Protein AF-A0A1E3IRH2-F1 (afdb_monomer_lite)

Organism: NCBI:txid1295531

Sequence (76 aa):
MAATPSMEEYRARIQAREKHIHESWIKAMEARIVRDELTKCYRGEGVNSLQNCKHLAEMYVGMVRDNKVGPIFVDG

pLDDT: mean 87.88, std 14.17, range [39.78, 98.25]

Secondary structure (DSSP, 8-state):
-PPPPPHHHHHHHHHHHHHHHHHHHHHHHHHHHHHHHHHHHHHHHGGGHHHHSHHHHHHHHHHHHH-----TT---

Radius of gyration: 19.28 Å; chains: 1; bounding box: 39×35×49 Å

Structure (mmCIF, N/CA/C/O backbone):
data_AF-A0A1E3IRH2-F1
#
_entry.id   AF-A0A1E3IRH2-F1
#
loop_
_atom_site.group_PDB
_atom_site.id
_atom_site.type_symbol
_atom_site.label_atom_id
_atom_site.label_alt_id
_atom_site.label_comp_id
_atom_site.label_asym_id
_atom_site.label_entity_id
_atom_site.label_seq_id
_atom_site.pdbx_PDB_ins_code
_atom_site.Cartn_x
_atom_site.Cartn_y
_atom_site.Cartn_z
_atom_site.occupancy
_atom_site.B_iso_or_equiv
_atom_site.auth_seq_id
_atom_site.auth_comp_id
_atom_site.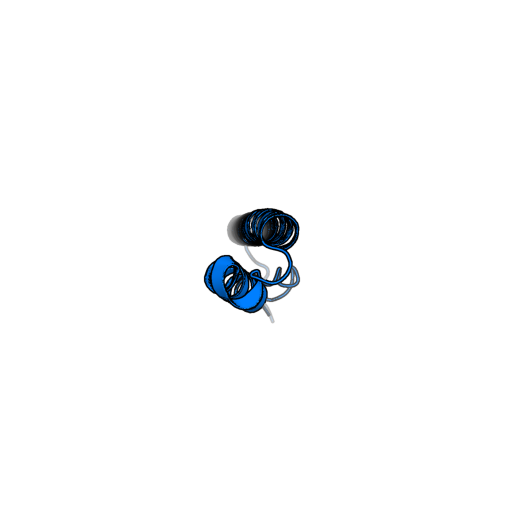auth_asym_id
_atom_site.auth_atom_id
_atom_site.pdbx_PDB_model_num
ATOM 1 N N . MET A 1 1 ? 17.131 -26.852 -28.577 1.00 45.59 1 MET A N 1
ATOM 2 C CA . MET A 1 1 ? 18.259 -26.022 -28.101 1.00 45.59 1 MET A CA 1
ATOM 3 C C . MET A 1 1 ? 17.741 -24.601 -28.006 1.00 45.59 1 MET A C 1
ATOM 5 O O . MET A 1 1 ? 17.254 -24.108 -29.013 1.00 45.59 1 MET A O 1
ATOM 9 N N . ALA A 1 2 ? 17.714 -23.997 -26.816 1.00 64.31 2 ALA A N 1
ATOM 10 C CA . ALA A 1 2 ? 17.278 -22.607 -26.687 1.00 64.31 2 ALA A CA 1
ATOM 11 C C . ALA A 1 2 ? 18.285 -21.714 -27.424 1.00 64.31 2 ALA A C 1
ATOM 13 O O . ALA A 1 2 ? 19.485 -21.822 -27.176 1.00 64.31 2 ALA A O 1
ATOM 14 N N . ALA A 1 3 ? 17.810 -20.901 -28.368 1.00 78.56 3 ALA A N 1
ATOM 15 C CA . ALA A 1 3 ? 18.653 -19.938 -29.060 1.00 78.56 3 ALA A CA 1
ATOM 16 C C . ALA A 1 3 ? 19.171 -18.909 -28.046 1.00 78.56 3 ALA A C 1
ATOM 18 O O . ALA A 1 3 ? 18.410 -18.415 -27.210 1.00 78.56 3 ALA A O 1
ATOM 19 N N . THR A 1 4 ? 20.465 -18.605 -28.094 1.00 80.44 4 THR A N 1
ATOM 20 C CA . THR A 1 4 ? 21.047 -17.530 -27.289 1.00 80.44 4 THR A CA 1
ATOM 21 C C . THR A 1 4 ? 20.442 -16.204 -27.762 1.00 80.44 4 THR A C 1
ATOM 23 O O . THR A 1 4 ? 20.508 -15.935 -28.963 1.00 80.44 4 THR A O 1
ATOM 26 N N . PRO A 1 5 ? 19.839 -15.388 -26.878 1.00 82.75 5 PRO A N 1
ATOM 27 C CA . PRO A 1 5 ? 19.238 -14.125 -27.289 1.00 82.75 5 PRO A CA 1
ATOM 28 C C . PRO A 1 5 ? 20.306 -13.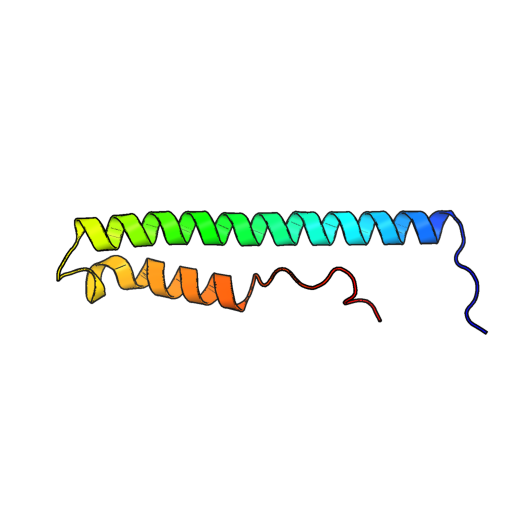182 -27.844 1.00 82.75 5 PRO A C 1
ATOM 30 O O . PRO A 1 5 ? 21.452 -13.173 -27.384 1.00 82.75 5 PRO A O 1
ATOM 33 N N . SER A 1 6 ? 19.916 -12.360 -28.812 1.00 90.56 6 SER A N 1
ATOM 34 C CA . SER A 1 6 ? 20.731 -11.241 -29.269 1.00 90.56 6 SER A CA 1
ATOM 35 C C . SER A 1 6 ? 20.993 -10.255 -28.123 1.00 90.56 6 SER A C 1
ATOM 37 O O . SER A 1 6 ? 20.247 -10.173 -27.142 1.00 90.56 6 SER A O 1
ATOM 39 N N . MET A 1 7 ? 22.060 -9.462 -28.246 1.00 89.50 7 MET A N 1
ATOM 40 C CA . MET A 1 7 ? 22.387 -8.445 -27.240 1.00 89.50 7 MET A CA 1
ATOM 41 C C . MET A 1 7 ? 21.267 -7.412 -27.051 1.00 89.50 7 MET A C 1
ATOM 43 O O . MET A 1 7 ? 21.114 -6.877 -25.954 1.00 89.50 7 MET A O 1
ATOM 47 N N . GLU A 1 8 ? 20.485 -7.133 -28.094 1.00 92.38 8 GLU A N 1
ATOM 48 C CA . GLU A 1 8 ? 19.332 -6.234 -28.022 1.00 92.38 8 GLU A CA 1
ATOM 49 C C . GLU A 1 8 ? 18.178 -6.860 -27.230 1.00 92.38 8 GLU A C 1
ATOM 51 O O . GLU A 1 8 ? 17.698 -6.253 -26.273 1.00 92.38 8 GLU A O 1
ATOM 56 N N . GLU A 1 9 ? 17.800 -8.103 -27.542 1.00 90.25 9 GLU A N 1
ATOM 57 C CA . GLU A 1 9 ? 16.766 -8.840 -26.801 1.00 90.25 9 GLU A CA 1
ATOM 58 C C . GLU A 1 9 ? 17.139 -8.997 -25.324 1.00 90.25 9 GLU A C 1
ATOM 60 O O . GLU A 1 9 ? 16.293 -8.859 -24.441 1.00 90.25 9 GLU A O 1
ATOM 65 N N . TYR A 1 10 ? 18.419 -9.238 -25.028 1.00 90.00 10 TYR A N 1
ATOM 66 C CA . TYR A 1 10 ? 18.905 -9.316 -23.653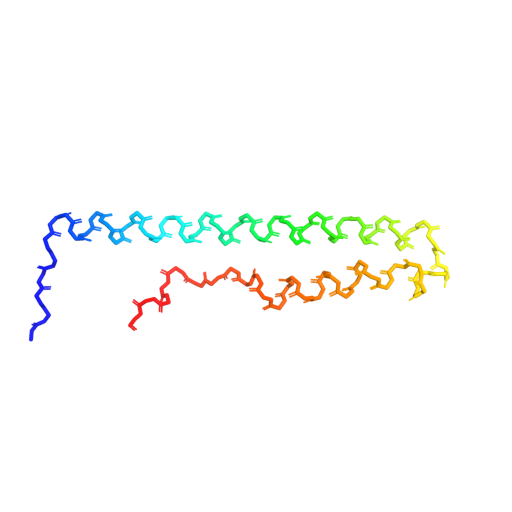 1.00 90.00 10 TYR A CA 1
ATOM 67 C C . TYR A 1 10 ? 18.720 -7.989 -22.901 1.00 90.00 10 TYR A C 1
ATOM 69 O O . TYR A 1 10 ? 18.210 -7.978 -21.778 1.00 90.00 10 TYR A O 1
ATOM 77 N N . ARG A 1 11 ? 19.070 -6.859 -23.530 1.00 92.44 11 ARG A N 1
ATOM 78 C CA . ARG A 1 11 ? 18.869 -5.518 -22.953 1.00 92.44 11 ARG A CA 1
ATOM 79 C C . ARG A 1 11 ? 17.390 -5.209 -22.744 1.00 92.44 11 ARG A C 1
ATOM 81 O O . ARG A 1 11 ? 17.026 -4.744 -21.667 1.00 92.44 11 ARG A O 1
ATOM 88 N N . ALA A 1 12 ? 16.544 -5.515 -23.725 1.00 92.94 12 ALA A N 1
ATOM 89 C CA . ALA A 1 12 ? 15.101 -5.309 -23.630 1.00 92.94 12 ALA A CA 1
ATOM 90 C C . ALA A 1 12 ? 14.487 -6.105 -22.465 1.00 92.94 12 ALA A C 1
ATOM 92 O O . ALA A 1 12 ? 13.685 -5.572 -21.698 1.00 92.94 12 ALA A O 1
ATOM 93 N N . ARG A 1 13 ? 14.919 -7.359 -22.264 1.00 89.94 13 ARG A N 1
ATOM 94 C CA . ARG A 1 13 ? 14.481 -8.190 -21.130 1.00 89.94 13 ARG A CA 1
ATOM 95 C C . ARG A 1 13 ? 14.895 -7.610 -19.780 1.00 89.94 13 ARG A C 1
ATOM 97 O O . ARG A 1 13 ? 14.097 -7.644 -18.846 1.00 89.94 13 ARG A O 1
ATOM 104 N N . ILE A 1 14 ? 16.112 -7.077 -19.662 1.00 91.06 14 ILE A N 1
ATOM 105 C CA . ILE A 1 14 ? 16.562 -6.413 -18.429 1.00 91.06 14 ILE A CA 1
ATOM 106 C C . ILE A 1 14 ? 15.711 -5.174 -18.153 1.00 91.06 14 ILE A C 1
ATOM 108 O O . ILE A 1 14 ? 15.175 -5.046 -17.057 1.00 91.06 14 ILE A O 1
ATOM 112 N N . GLN A 1 15 ? 15.517 -4.309 -19.150 1.00 93.00 15 GLN A N 1
ATOM 113 C CA . GLN A 1 15 ? 14.730 -3.083 -18.991 1.00 93.00 15 GLN A CA 1
ATOM 114 C C . GLN A 1 15 ? 13.277 -3.372 -18.596 1.00 93.00 15 GLN A C 1
ATOM 116 O O . GLN A 1 15 ? 12.733 -2.718 -17.708 1.00 93.00 15 GLN A O 1
ATOM 121 N N . ALA A 1 16 ? 12.652 -4.382 -19.210 1.00 91.38 16 ALA A N 1
ATOM 122 C CA . ALA A 1 16 ? 11.302 -4.808 -18.849 1.00 91.38 16 ALA A CA 1
ATOM 123 C C . ALA A 1 16 ? 11.225 -5.288 -17.389 1.00 91.38 16 ALA A C 1
ATOM 125 O O . ALA A 1 16 ? 10.307 -4.909 -16.659 1.00 91.38 16 ALA A O 1
ATOM 126 N N . ARG A 1 17 ? 12.221 -6.063 -16.937 1.00 88.69 17 ARG A N 1
ATOM 127 C CA . ARG A 1 17 ? 12.313 -6.531 -15.546 1.00 88.69 17 ARG A CA 1
ATOM 128 C C . ARG A 1 17 ? 12.517 -5.386 -14.562 1.00 88.69 17 ARG A C 1
ATOM 130 O O . ARG A 1 17 ? 11.828 -5.338 -13.547 1.00 88.69 17 ARG A O 1
ATOM 137 N N . GLU A 1 18 ? 13.422 -4.458 -14.858 1.00 90.81 18 GLU A N 1
ATOM 138 C CA . GLU A 1 18 ? 13.671 -3.284 -14.013 1.00 90.81 18 GLU A CA 1
ATOM 139 C C . GLU A 1 18 ? 12.418 -2.421 -13.871 1.00 90.81 18 GLU A C 1
ATOM 141 O O . GLU A 1 18 ? 12.049 -2.052 -12.755 1.00 90.81 18 GLU A O 1
ATOM 146 N N . LYS A 1 19 ? 11.713 -2.171 -14.980 1.00 91.31 19 LYS A N 1
ATOM 147 C CA . LYS A 1 19 ? 10.451 -1.429 -14.974 1.00 91.31 19 LYS A CA 1
ATOM 148 C C . LYS A 1 19 ? 9.389 -2.127 -14.122 1.00 91.31 19 LYS A C 1
ATOM 150 O O . LYS A 1 19 ? 8.777 -1.487 -13.271 1.00 91.31 19 LYS A O 1
ATOM 155 N N . HIS A 1 20 ? 9.217 -3.437 -14.288 1.00 89.12 20 HIS A N 1
ATOM 156 C CA . HIS A 1 20 ? 8.265 -4.213 -13.493 1.00 89.12 20 HIS A CA 1
ATOM 157 C C . HIS A 1 20 ? 8.587 -4.167 -11.989 1.00 89.12 20 HIS A C 1
ATOM 159 O O . HIS A 1 20 ? 7.696 -3.982 -11.156 1.00 89.12 20 HIS A O 1
ATOM 165 N N . ILE A 1 21 ? 9.866 -4.314 -11.622 1.00 89.06 21 ILE A N 1
ATOM 166 C CA . ILE A 1 21 ? 10.316 -4.228 -10.226 1.00 89.06 21 ILE A CA 1
ATOM 167 C C . ILE A 1 21 ? 10.036 -2.833 -9.668 1.00 89.06 21 ILE A C 1
ATOM 169 O O . ILE A 1 21 ? 9.496 -2.713 -8.569 1.00 89.06 21 ILE A O 1
ATOM 173 N N . HIS A 1 22 ? 10.360 -1.785 -10.424 1.00 91.50 22 HIS A N 1
ATOM 174 C CA . HIS A 1 22 ? 10.111 -0.406 -10.024 1.00 91.50 22 HIS A CA 1
ATOM 175 C C . HIS A 1 22 ? 8.623 -0.153 -9.742 1.00 91.50 22 HIS A C 1
ATOM 177 O O . HIS A 1 22 ? 8.269 0.325 -8.665 1.00 91.50 22 HIS A O 1
ATOM 183 N N . GLU A 1 23 ? 7.742 -0.554 -10.657 1.00 92.19 23 GLU A N 1
ATOM 184 C CA . GLU A 1 23 ? 6.291 -0.416 -10.499 1.00 92.19 23 GLU A CA 1
ATOM 185 C C . GLU A 1 23 ? 5.756 -1.235 -9.314 1.00 92.19 23 GLU A C 1
ATOM 187 O O . GLU A 1 23 ? 4.902 -0.766 -8.561 1.00 92.19 23 GLU A O 1
ATOM 192 N N . SER A 1 24 ? 6.296 -2.437 -9.096 1.00 90.00 24 SER A N 1
ATOM 193 C CA . SER A 1 24 ? 5.946 -3.277 -7.943 1.00 90.00 24 SER A CA 1
ATOM 194 C C . SER A 1 24 ? 6.308 -2.602 -6.616 1.00 90.00 24 SER A C 1
ATOM 196 O O . SER A 1 24 ? 5.529 -2.645 -5.662 1.00 90.00 24 SER A O 1
ATOM 198 N N . TRP A 1 25 ? 7.463 -1.934 -6.553 1.00 90.69 25 TRP A N 1
ATOM 199 C CA . TRP A 1 25 ? 7.870 -1.163 -5.379 1.00 90.69 25 TRP A CA 1
ATOM 200 C C . TRP A 1 25 ? 7.008 0.079 -5.163 1.00 90.69 25 TRP A C 1
ATOM 202 O O . TRP A 1 25 ? 6.652 0.349 -4.018 1.00 90.69 25 TRP A O 1
ATOM 212 N N . ILE A 1 26 ? 6.620 0.797 -6.224 1.00 94.31 26 ILE A N 1
ATOM 213 C CA . ILE A 1 26 ? 5.683 1.928 -6.116 1.00 94.31 26 ILE A CA 1
ATOM 214 C C . ILE A 1 26 ? 4.381 1.462 -5.461 1.00 94.31 26 ILE A C 1
ATOM 216 O O . ILE A 1 26 ? 3.987 2.000 -4.428 1.00 94.31 26 ILE A O 1
ATOM 220 N N . LYS A 1 27 ? 3.773 0.391 -5.978 1.00 93.31 27 LYS A N 1
ATOM 221 C CA . LYS A 1 27 ? 2.527 -0.175 -5.438 1.00 93.31 27 LYS A CA 1
ATOM 222 C C . LYS A 1 27 ? 2.650 -0.625 -3.977 1.00 93.31 27 LYS A C 1
ATOM 224 O O . LYS A 1 27 ? 1.715 -0.481 -3.184 1.00 93.31 27 LYS A O 1
ATOM 229 N N . ALA A 1 28 ? 3.810 -1.162 -3.597 1.00 92.12 28 ALA A N 1
ATOM 230 C CA . ALA A 1 28 ? 4.098 -1.516 -2.211 1.00 92.12 28 ALA A CA 1
ATOM 231 C C . ALA A 1 28 ? 4.219 -0.272 -1.310 1.00 92.12 28 ALA A C 1
ATOM 233 O O . ALA A 1 28 ? 3.747 -0.288 -0.170 1.00 92.12 28 ALA A O 1
ATOM 234 N N . MET A 1 29 ? 4.822 0.812 -1.806 1.00 94.8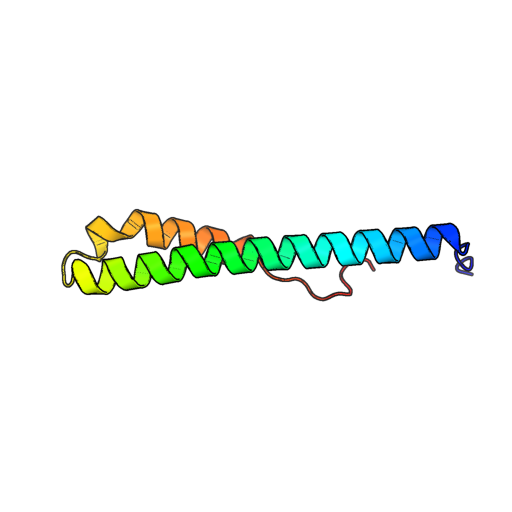8 29 MET A N 1
ATOM 235 C CA . MET A 1 29 ? 4.925 2.085 -1.087 1.00 94.88 29 MET A CA 1
ATOM 236 C C . MET A 1 29 ? 3.567 2.779 -0.942 1.00 94.88 29 MET A C 1
ATOM 238 O O . MET A 1 29 ? 3.270 3.292 0.135 1.00 94.88 29 MET A O 1
ATOM 242 N N . GLU A 1 30 ? 2.701 2.715 -1.949 1.00 95.25 30 GLU A N 1
ATOM 243 C CA . GLU A 1 30 ? 1.316 3.191 -1.848 1.00 95.25 30 GLU A CA 1
ATOM 244 C C . GLU A 1 30 ? 0.554 2.450 -0.738 1.00 95.25 30 GLU A C 1
ATOM 246 O O . GLU A 1 30 ? -0.077 3.075 0.115 1.00 95.25 30 GLU A O 1
ATOM 251 N N . ALA A 1 31 ? 0.686 1.120 -0.662 1.00 95.75 31 ALA A N 1
ATOM 252 C CA . ALA A 1 31 ? 0.061 0.333 0.404 1.00 95.75 31 ALA A CA 1
ATOM 253 C C . ALA A 1 31 ? 0.599 0.701 1.801 1.00 95.75 31 ALA A C 1
ATOM 255 O O . ALA A 1 31 ? -0.124 0.609 2.796 1.00 95.75 31 ALA A O 1
ATOM 256 N N . ARG A 1 32 ? 1.866 1.132 1.907 1.00 95.44 32 ARG A N 1
ATOM 257 C CA . ARG A 1 32 ? 2.430 1.651 3.166 1.00 95.44 32 ARG A CA 1
ATOM 258 C C . ARG A 1 32 ? 1.780 2.966 3.581 1.00 95.44 32 ARG A C 1
ATOM 260 O O . ARG A 1 32 ? 1.436 3.094 4.748 1.00 95.44 32 ARG A O 1
ATOM 267 N N . I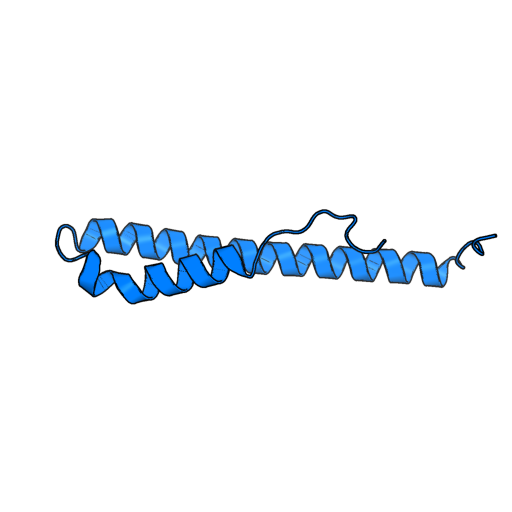LE A 1 33 ? 1.548 3.887 2.646 1.00 97.56 33 ILE A N 1
ATOM 268 C CA . ILE A 1 33 ? 0.876 5.164 2.935 1.00 97.56 33 ILE A CA 1
ATOM 269 C C . ILE A 1 33 ? -0.522 4.914 3.511 1.00 97.56 33 ILE A C 1
ATOM 271 O O . ILE A 1 33 ? -0.874 5.470 4.550 1.00 97.56 33 ILE A O 1
ATOM 275 N N . VAL A 1 34 ? -1.296 4.019 2.889 1.00 97.62 34 VAL A N 1
ATOM 276 C CA . VAL A 1 34 ? -2.644 3.678 3.373 1.00 97.62 34 VAL A CA 1
ATOM 277 C C . VAL A 1 34 ? -2.606 3.055 4.769 1.00 97.62 34 VAL A C 1
ATOM 279 O O . VAL A 1 34 ? -3.440 3.375 5.612 1.00 97.62 34 VAL A O 1
ATOM 282 N N . ARG A 1 35 ? -1.619 2.200 5.050 1.00 97.38 35 ARG A N 1
ATOM 283 C CA . ARG A 1 35 ? -1.421 1.605 6.379 1.00 97.38 35 ARG A CA 1
ATOM 284 C C . ARG A 1 35 ? -1.107 2.647 7.449 1.00 97.38 35 ARG A C 1
ATOM 286 O O . ARG A 1 35 ? -1.602 2.537 8.572 1.00 97.38 35 ARG A O 1
ATOM 293 N N . ASP A 1 36 ? -0.272 3.626 7.120 1.00 98.25 36 ASP A N 1
ATOM 294 C CA . ASP A 1 36 ? 0.098 4.694 8.046 1.00 98.25 36 ASP A CA 1
ATOM 295 C C . ASP A 1 36 ? -1.129 5.551 8.371 1.00 98.25 36 ASP A C 1
ATOM 297 O O . ASP A 1 36 ? -1.381 5.852 9.539 1.00 98.25 36 ASP A O 1
ATOM 301 N N . GLU A 1 37 ? -1.950 5.864 7.367 1.00 97.94 37 GLU A N 1
ATOM 302 C CA . GLU A 1 37 ? -3.201 6.596 7.567 1.00 97.94 37 GLU A CA 1
ATOM 303 C C . GLU A 1 37 ? -4.231 5.788 8.364 1.00 97.94 37 GLU A C 1
ATOM 305 O O . GLU A 1 37 ? -4.825 6.295 9.315 1.00 97.94 37 GLU A O 1
ATOM 310 N N . LEU A 1 38 ? -4.364 4.491 8.075 1.00 97.81 38 LEU A N 1
ATOM 311 C CA . LEU A 1 38 ? -5.194 3.573 8.855 1.00 97.81 38 LEU A CA 1
ATOM 312 C C . LEU A 1 38 ? -4.760 3.533 10.327 1.00 97.81 38 LEU A C 1
ATOM 314 O O . LEU A 1 38 ? -5.595 3.558 11.229 1.00 97.81 38 LEU A O 1
ATOM 318 N N . THR A 1 39 ? -3.449 3.521 10.582 1.00 97.50 39 THR A N 1
ATOM 319 C CA . THR A 1 39 ? -2.890 3.520 11.940 1.00 97.50 39 THR A CA 1
ATOM 320 C C . THR A 1 39 ? -3.227 4.810 12.686 1.00 97.50 39 THR A C 1
ATOM 322 O O . THR A 1 39 ? -3.565 4.761 13.871 1.00 97.50 39 THR A O 1
ATOM 325 N N . LYS A 1 40 ? -3.165 5.965 12.013 1.00 97.75 40 LYS A N 1
ATOM 326 C CA . LYS A 1 40 ? -3.599 7.243 12.597 1.00 97.75 40 LYS A CA 1
ATOM 327 C C . LYS A 1 40 ? -5.095 7.231 12.897 1.00 97.75 40 LYS A C 1
ATOM 329 O O . LYS A 1 40 ? -5.471 7.602 14.005 1.00 97.75 40 LYS A O 1
ATOM 334 N N . CYS A 1 41 ? -5.917 6.744 11.967 1.00 97.75 41 CYS A N 1
ATOM 335 C CA . CYS A 1 41 ? -7.363 6.637 12.152 1.00 97.75 41 CYS A CA 1
ATOM 336 C C . CYS A 1 41 ? -7.704 5.774 13.373 1.00 97.75 41 CYS A C 1
ATOM 338 O O . CYS A 1 41 ? -8.438 6.210 14.254 1.00 97.75 41 CYS A O 1
ATOM 340 N N . TYR A 1 42 ? -7.089 4.596 13.507 1.00 97.56 42 TYR A N 1
ATOM 341 C CA . TYR A 1 42 ? -7.288 3.731 14.674 1.00 97.56 42 TYR A CA 1
ATOM 342 C C . TYR A 1 42 ? -6.903 4.397 15.997 1.00 97.56 42 TYR A C 1
ATOM 344 O O . TYR A 1 42 ? -7.605 4.228 16.993 1.00 97.56 42 TYR A O 1
ATOM 352 N N . ARG A 1 43 ? -5.816 5.178 16.016 1.00 96.56 43 ARG A N 1
ATOM 353 C CA . ARG A 1 43 ? -5.399 5.924 17.212 1.00 96.56 43 ARG A CA 1
ATOM 354 C C . ARG A 1 43 ? 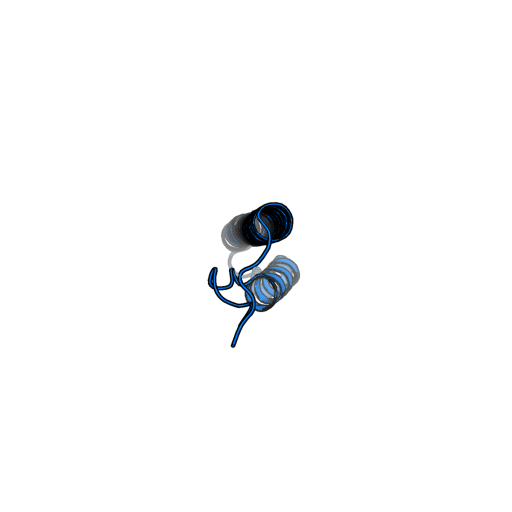-6.337 7.087 17.539 1.00 96.56 43 ARG A C 1
ATOM 356 O O . ARG A 1 43 ? -6.536 7.360 18.716 1.00 96.56 43 ARG A O 1
ATOM 363 N N . GLY A 1 44 ? -6.884 7.762 16.528 1.00 97.06 44 GLY A N 1
ATOM 364 C CA . GLY A 1 44 ? -7.783 8.906 16.704 1.00 97.06 44 GLY A CA 1
ATOM 365 C C . GLY A 1 44 ? -9.205 8.511 17.102 1.00 97.06 44 GLY A C 1
ATOM 366 O O . GLY A 1 44 ? -9.780 9.110 18.003 1.00 97.06 44 GLY A O 1
ATOM 367 N N . GLU A 1 45 ? -9.757 7.479 16.465 1.00 96.62 45 GLU A N 1
ATOM 368 C CA . GLU A 1 45 ? -11.156 7.063 16.635 1.00 96.62 45 GLU A CA 1
ATOM 369 C C . GLU A 1 45 ? -11.385 6.162 17.857 1.00 96.62 45 GLU A C 1
ATOM 371 O O . GLU A 1 45 ? -12.509 6.043 18.351 1.00 96.62 45 GLU A O 1
ATOM 376 N N . GLY A 1 46 ? -10.337 5.489 18.346 1.00 93.62 46 GLY A N 1
ATOM 377 C CA . GLY A 1 46 ? -10.426 4.582 19.489 1.00 93.62 46 GLY A CA 1
ATOM 378 C C . GLY A 1 46 ? -11.495 3.505 19.280 1.00 93.62 46 GLY A C 1
ATOM 379 O O . GLY A 1 46 ? -11.402 2.686 18.362 1.00 93.62 46 GLY A O 1
ATOM 380 N N . VAL A 1 47 ? -12.536 3.513 20.116 1.00 94.75 47 VAL A N 1
ATOM 381 C CA . VAL A 1 47 ? -13.642 2.539 20.052 1.00 94.75 47 VAL A CA 1
ATOM 382 C C . VAL A 1 47 ? -14.498 2.659 18.784 1.00 94.75 47 VAL A C 1
ATOM 384 O O . VAL A 1 47 ? -15.129 1.682 18.392 1.00 94.75 47 VAL A O 1
ATOM 387 N N . ASN A 1 48 ? -14.472 3.807 18.095 1.00 94.75 48 ASN A N 1
ATOM 388 C CA . ASN A 1 48 ? -15.239 4.040 16.862 1.00 94.75 48 ASN A CA 1
ATOM 389 C C . ASN A 1 48 ? -14.504 3.587 15.587 1.00 94.75 48 ASN A C 1
ATOM 391 O O . ASN A 1 48 ? -15.035 3.687 14.477 1.00 94.75 48 ASN A O 1
ATOM 395 N N . SER A 1 49 ? -13.286 3.059 15.729 1.00 93.88 49 SER A N 1
ATOM 396 C CA . SER A 1 49 ? -12.409 2.662 14.621 1.00 93.88 49 SER A CA 1
ATOM 397 C C . SER A 1 49 ? -13.045 1.674 13.639 1.00 93.88 49 SER A C 1
ATOM 399 O O . SER A 1 49 ? -12.825 1.781 12.433 1.00 93.88 49 SER A O 1
ATOM 401 N N . LEU A 1 50 ? -13.871 0.745 14.128 1.00 92.00 50 LEU A N 1
ATOM 402 C CA . LEU A 1 50 ? -14.553 -0.256 13.299 1.00 92.00 50 LEU A CA 1
ATOM 403 C C . LEU A 1 50 ? -15.507 0.361 12.270 1.00 92.00 50 LEU A C 1
ATOM 405 O O . LEU A 1 50 ? -15.671 -0.193 11.185 1.00 92.00 50 LEU A O 1
ATOM 409 N N . GLN A 1 51 ? -16.132 1.493 12.595 1.00 94.56 51 GLN A N 1
ATOM 410 C CA . GLN A 1 51 ? -17.060 2.176 11.698 1.00 94.56 51 GLN A CA 1
ATOM 411 C C . GLN A 1 51 ? -16.331 3.219 10.849 1.00 94.56 51 GLN A C 1
ATOM 413 O O . GLN A 1 51 ? -16.464 3.221 9.625 1.00 94.56 51 GLN A O 1
ATOM 418 N N . ASN A 1 52 ? -15.514 4.061 11.484 1.00 95.88 52 ASN A N 1
ATOM 419 C CA . ASN A 1 52 ? -14.941 5.239 10.832 1.00 95.88 52 ASN A CA 1
ATOM 420 C C . ASN A 1 52 ? -13.715 4.903 9.963 1.00 95.88 52 ASN A C 1
ATOM 422 O O . ASN A 1 52 ? -13.514 5.507 8.909 1.00 95.88 52 ASN A O 1
ATOM 426 N N . CYS A 1 53 ? -12.944 3.872 10.322 1.00 97.62 53 CYS A N 1
ATOM 427 C CA . CYS A 1 53 ? -11.732 3.480 9.593 1.00 97.62 53 CYS A CA 1
ATOM 428 C C . CYS A 1 53 ? -11.945 2.313 8.610 1.00 97.62 53 CYS A C 1
ATOM 430 O O . CYS A 1 53 ? -10.990 1.873 7.966 1.00 97.62 53 CYS A O 1
ATOM 432 N N . LYS A 1 54 ? -13.180 1.805 8.466 1.00 96.56 54 LYS A N 1
ATOM 433 C CA . LYS A 1 54 ? -13.502 0.624 7.642 1.00 96.56 54 LYS A CA 1
ATOM 434 C C . LYS A 1 54 ? -13.008 0.747 6.198 1.00 96.56 54 LYS A C 1
ATOM 436 O O . LYS A 1 54 ? -12.395 -0.180 5.681 1.00 96.56 54 LYS A O 1
ATOM 441 N N . HIS A 1 55 ? -13.221 1.903 5.576 1.00 96.81 55 HIS A N 1
ATOM 442 C CA . HIS A 1 55 ? -12.822 2.148 4.189 1.00 96.81 55 HIS A CA 1
ATOM 443 C C . HIS A 1 55 ? -11.297 2.057 3.985 1.00 96.81 55 HIS A C 1
ATOM 445 O O . HIS A 1 55 ? -10.838 1.461 3.013 1.00 96.81 55 HIS A O 1
ATOM 451 N N . LEU A 1 56 ? -10.500 2.580 4.929 1.00 97.25 56 LEU A N 1
ATOM 452 C CA . LEU A 1 56 ? -9.037 2.468 4.907 1.00 97.25 56 LEU A CA 1
ATOM 453 C C . LEU A 1 56 ? -8.587 1.016 5.101 1.00 97.25 56 LEU A C 1
ATOM 455 O O . LEU A 1 56 ? -7.637 0.577 4.455 1.00 97.25 56 LEU A O 1
ATOM 459 N N . ALA A 1 57 ? -9.274 0.263 5.963 1.00 96.69 57 ALA A N 1
ATOM 460 C CA . ALA A 1 57 ? -8.979 -1.146 6.193 1.00 96.69 57 ALA A CA 1
ATOM 461 C C . ALA A 1 57 ? -9.268 -1.997 4.946 1.00 96.69 57 ALA A C 1
ATOM 463 O O . ALA A 1 57 ? -8.415 -2.779 4.530 1.00 96.69 57 ALA A O 1
ATOM 464 N N . GLU A 1 58 ? -10.428 -1.811 4.312 1.00 97.06 58 GLU A N 1
ATOM 465 C CA . GLU A 1 58 ? -10.802 -2.507 3.073 1.00 97.06 58 GLU A CA 1
ATOM 466 C C . GLU A 1 58 ? -9.842 -2.168 1.927 1.00 97.06 58 GLU A C 1
ATOM 468 O O . GLU A 1 58 ? -9.365 -3.070 1.233 1.00 97.06 58 GLU A O 1
ATOM 473 N N . MET A 1 59 ? -9.485 -0.888 1.782 1.00 96.56 59 MET A N 1
ATOM 474 C CA . MET A 1 59 ? -8.504 -0.437 0.797 1.00 96.56 59 MET A CA 1
ATOM 475 C C . MET A 1 59 ? -7.131 -1.070 1.040 1.00 96.56 59 MET A C 1
ATOM 477 O O . MET A 1 59 ? -6.550 -1.642 0.120 1.00 96.56 59 MET A O 1
ATOM 481 N N . TYR A 1 60 ? -6.626 -1.041 2.278 1.00 96.62 60 TYR A N 1
ATOM 482 C CA . TYR A 1 60 ? -5.334 -1.637 2.614 1.00 96.62 60 TYR A CA 1
ATOM 483 C C . TYR A 1 60 ? -5.304 -3.145 2.337 1.00 96.62 60 TYR A C 1
ATOM 485 O O . TYR A 1 60 ? -4.347 -3.646 1.747 1.00 96.62 60 TYR A O 1
ATOM 493 N N . VAL A 1 61 ? -6.357 -3.872 2.721 1.00 95.50 61 VAL A N 1
ATOM 494 C CA . VAL A 1 61 ? -6.462 -5.319 2.480 1.00 95.50 61 VAL A CA 1
ATOM 495 C C . VAL A 1 61 ? -6.493 -5.626 0.983 1.00 95.50 61 VAL A C 1
ATOM 497 O O . VAL A 1 61 ? -5.794 -6.540 0.541 1.00 95.50 61 VAL A O 1
ATOM 500 N N . GLY A 1 62 ? -7.241 -4.845 0.195 1.00 95.50 62 GLY A N 1
ATOM 501 C CA . GLY A 1 62 ? -7.243 -4.954 -1.265 1.00 95.50 62 GLY A CA 1
ATOM 502 C C . GLY A 1 62 ? -5.845 -4.754 -1.849 1.00 95.50 62 GLY A C 1
ATOM 503 O O . GLY A 1 62 ? -5.340 -5.613 -2.569 1.00 95.50 62 GLY A O 1
ATOM 504 N N . MET A 1 63 ? -5.162 -3.683 -1.444 1.00 94.56 63 MET A N 1
ATOM 505 C CA . MET A 1 63 ? -3.808 -3.387 -1.914 1.00 94.56 63 MET A CA 1
ATOM 506 C C . MET A 1 63 ? -2.803 -4.476 -1.536 1.00 94.56 63 MET A C 1
ATOM 508 O O . MET A 1 63 ? -1.999 -4.868 -2.369 1.00 94.56 63 MET A O 1
ATOM 512 N N . VAL A 1 64 ? -2.830 -5.013 -0.314 1.00 89.94 64 VAL A N 1
ATOM 513 C CA . VAL A 1 64 ? -1.893 -6.078 0.100 1.00 89.94 64 VAL A CA 1
ATOM 514 C C . VAL A 1 64 ? -2.123 -7.378 -0.674 1.00 89.94 64 VAL A C 1
ATOM 516 O O . VAL A 1 64 ? -1.171 -8.114 -0.948 1.00 89.94 64 VAL A O 1
ATOM 519 N N . ARG A 1 65 ? -3.374 -7.675 -1.040 1.00 89.12 65 ARG A N 1
ATOM 520 C CA . ARG A 1 65 ? -3.701 -8.839 -1.868 1.00 89.12 65 ARG A CA 1
ATOM 521 C C . ARG A 1 65 ? -3.155 -8.684 -3.288 1.00 89.12 65 ARG A C 1
ATOM 523 O O . ARG A 1 65 ? -2.573 -9.640 -3.802 1.00 89.12 65 ARG A O 1
ATOM 530 N N . ASP A 1 66 ? -3.322 -7.499 -3.868 1.00 86.81 66 ASP A N 1
ATOM 531 C CA . ASP A 1 66 ? -3.122 -7.256 -5.299 1.00 86.81 66 ASP A CA 1
ATOM 532 C C . ASP A 1 66 ? -1.692 -6.755 -5.622 1.00 86.81 66 ASP A C 1
ATOM 534 O O . ASP A 1 66 ? -1.164 -7.028 -6.698 1.00 86.81 66 ASP A O 1
ATOM 538 N N . ASN A 1 67 ? -1.010 -6.105 -4.670 1.00 85.44 67 ASN A N 1
ATOM 539 C CA . ASN A 1 67 ? 0.301 -5.461 -4.850 1.00 85.44 67 ASN A CA 1
ATOM 540 C C . ASN A 1 67 ? 1.469 -6.270 -4.263 1.00 85.44 67 ASN A C 1
ATOM 542 O O . ASN A 1 67 ? 2.416 -5.708 -3.703 1.00 85.44 67 ASN A O 1
ATOM 546 N N . LYS A 1 68 ? 1.422 -7.602 -4.349 1.00 74.25 68 LYS A N 1
ATOM 547 C CA . LYS A 1 68 ? 2.537 -8.436 -3.881 1.00 74.25 68 LYS A CA 1
ATOM 548 C C . LYS A 1 68 ? 3.778 -8.165 -4.728 1.00 74.25 68 LYS A C 1
ATOM 550 O O . LYS A 1 68 ? 3.744 -8.322 -5.945 1.00 74.25 68 LYS A O 1
ATOM 555 N N . VAL A 1 69 ? 4.886 -7.817 -4.076 1.00 74.50 69 VAL A N 1
ATOM 556 C CA . VAL A 1 69 ? 6.192 -7.755 -4.740 1.00 74.50 69 VAL A CA 1
ATOM 557 C C . VAL A 1 69 ? 6.571 -9.187 -5.119 1.00 74.50 69 VAL A C 1
ATOM 559 O O . VAL A 1 69 ? 6.907 -9.999 -4.257 1.00 74.50 69 VAL A O 1
ATOM 562 N N . GLY A 1 70 ? 6.411 -9.524 -6.399 1.00 63.62 70 GLY A N 1
ATOM 563 C CA . GLY A 1 70 ? 6.734 -10.848 -6.922 1.00 63.62 70 GLY A CA 1
ATOM 564 C C . GLY A 1 70 ? 8.245 -11.111 -6.922 1.00 63.62 70 GLY A C 1
ATOM 565 O O . GLY A 1 70 ? 9.035 -10.162 -6.947 1.00 63.62 70 GLY A O 1
ATOM 566 N N . PRO A 1 71 ? 8.679 -12.386 -6.899 1.00 54.56 71 PRO A N 1
ATOM 567 C CA . PRO A 1 71 ? 10.086 -12.711 -7.074 1.00 54.56 71 PRO A CA 1
ATOM 568 C C . PRO A 1 71 ? 10.568 -12.242 -8.455 1.00 54.56 71 PRO A C 1
ATOM 570 O O . PRO A 1 71 ? 9.823 -12.235 -9.426 1.00 54.56 71 PRO A O 1
ATOM 573 N N . ILE A 1 72 ? 11.848 -11.895 -8.565 1.00 55.62 72 ILE A N 1
ATOM 574 C CA . ILE A 1 72 ? 12.504 -11.398 -9.795 1.00 55.62 72 ILE A CA 1
ATOM 575 C C . ILE A 1 72 ? 12.448 -12.422 -10.968 1.00 55.62 72 ILE A C 1
ATOM 577 O O . ILE A 1 72 ? 12.827 -12.117 -12.097 1.00 55.62 72 ILE A O 1
ATOM 581 N N . PHE A 1 73 ? 11.942 -13.637 -10.721 1.00 51.28 73 PHE A N 1
ATOM 582 C CA . PHE A 1 73 ? 11.991 -14.807 -11.602 1.00 51.28 73 PHE A CA 1
ATOM 583 C C . PHE A 1 73 ? 10.607 -15.349 -12.015 1.00 51.28 73 PHE A C 1
ATOM 585 O O . PHE A 1 73 ? 10.441 -16.561 -12.097 1.00 51.28 73 PHE A O 1
ATOM 592 N N . VAL A 1 74 ? 9.597 -14.498 -12.232 1.00 53.72 74 VAL A N 1
ATOM 593 C CA . VAL A 1 74 ? 8.239 -14.974 -12.600 1.00 53.72 74 VAL A CA 1
ATOM 594 C C . VAL A 1 74 ? 8.087 -15.245 -14.109 1.00 53.72 74 VAL A C 1
ATOM 596 O O . VAL A 1 74 ? 7.159 -15.938 -14.505 1.00 53.72 74 VAL A O 1
ATOM 599 N N . ASP A 1 75 ? 9.032 -14.812 -14.949 1.00 43.22 75 ASP A N 1
ATOM 600 C CA . ASP A 1 75 ? 9.054 -15.177 -16.375 1.00 43.22 75 ASP A CA 1
ATOM 601 C C . ASP A 1 75 ? 9.881 -16.456 -16.592 1.00 43.22 75 ASP A C 1
ATOM 603 O O . ASP A 1 75 ? 11.059 -16.392 -16.976 1.00 43.22 75 ASP A O 1
ATOM 607 N N . GLY A 1 76 ? 9.280 -17.600 -16.261 1.00 39.78 76 GLY A N 1
ATOM 608 C CA . GLY A 1 76 ? 9.695 -18.929 -16.717 1.00 39.78 76 GLY A CA 1
ATOM 609 C C . GLY A 1 76 ? 8.834 -19.368 -17.887 1.00 39.78 76 GLY A C 1
ATOM 610 O O . GLY A 1 76 ? 7.598 -19.367 -17.705 1.00 39.78 76 GLY A O 1
#

InterPro domains:
  IPR039993 NADH dehydrogenase [ubiquinone] 1 beta subcomplex subunit 10 [PTHR13094] (8-67)

Foldseek 3Di:
DDDDDDPVVVVVVVVVLVVLLVVLVVLVVVLVVLVVVLVVLCVVCPVCSVPPSVVSVVVSVVSCVPSDNDPSPPPD